Protein AF-Q5P0C2-F1 (afdb_monomer)

InterPro domains:
  IPR024410 Phage tail assembly chaperone protein, TAC [PF16459] (5-89)

Organism: Aromatoleum aromaticum (strain DSM 19018 / LMG 30748 / EbN1) (NCBI:txid76114)

Foldseek 3Di:
DDPVVCVVVVVPPPQFWFWDWFDDDPDIDIWTFGADDPVRLVVLVVVDDPCSLLVLLQVTTADPVGGHDSVNSVPDDPRRSVRSSVRNVCVNVVVRPPPPPDDDDDD

Mean predicted aligned error: 10.54 Å

Nearest PDB structures (foldseek):
  3eh8-assembly3_G  TM=4.015E-01  e=3.033E+00  Aspergillus nidulans
  4v72-assembly1_AG  TM=2.754E-01  e=2.222E+00  Escherichia coli K-12
  7q6y-assembly1_A  TM=2.257E-01  e=3.228E+00  Clostridium butyricum

pLDDT: mean 76.04, std 17.5,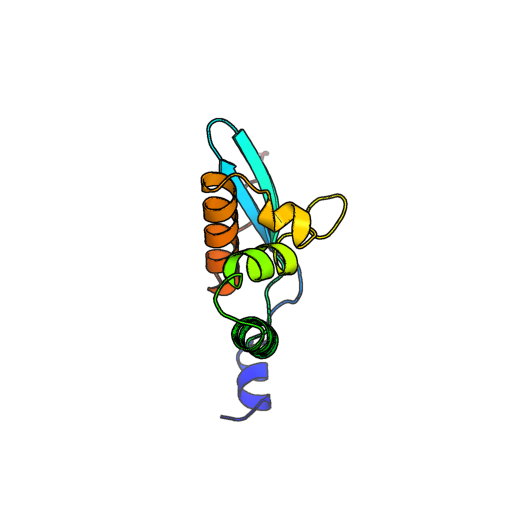 range [34.41, 91.44]

Sequence (107 aa):
MNIYTIKSQGGIVNNEPVPAQIEWKEQTFEVQIKRLSYGAIETLHKAGSQAFNTRLIAECVLFSDGQLSFDDAFKLDPALANALYAAVMRAQEGDAADPKATTSGTN

Secondary structure (DSSP, 8-state):
--HHHHHHTT-----SPEEEEEEETTEEEEEEEPPPPHHHHHHHHHT-GGGHHHHHHHHHEEETTEEPPHHHHHTS-HHHHHHHHHHHHHHHHT----S--S-----

Structure (mmCIF, N/CA/C/O backbone):
data_AF-Q5P0C2-F1
#
_entry.id   AF-Q5P0C2-F1
#
loop_
_atom_site.group_PDB
_atom_site.id
_atom_site.type_symbol
_atom_site.label_atom_id
_atom_site.label_alt_id
_atom_site.label_comp_id
_atom_site.label_asym_id
_atom_site.label_entity_id
_atom_site.label_seq_id
_atom_site.pdbx_PDB_ins_code
_atom_site.Cartn_x
_atom_site.Cartn_y
_atom_site.Cartn_z
_atom_site.occupancy
_atom_site.B_iso_or_equiv
_atom_site.auth_seq_id
_atom_site.auth_comp_id
_atom_site.auth_asym_id
_atom_site.auth_atom_id
_atom_site.pdbx_PDB_model_num
ATOM 1 N N . MET A 1 1 ? 29.163 5.829 9.357 1.00 51.34 1 MET A N 1
ATOM 2 C CA . MET A 1 1 ? 28.221 5.561 10.468 1.00 51.34 1 MET A CA 1
ATOM 3 C C . MET A 1 1 ? 27.947 4.063 10.492 1.00 51.34 1 MET A C 1
ATOM 5 O O . MET A 1 1 ? 27.737 3.506 9.424 1.00 51.34 1 MET A O 1
ATOM 9 N N . ASN A 1 2 ? 28.072 3.391 11.640 1.00 61.66 2 ASN A N 1
ATOM 10 C CA . ASN A 1 2 ? 27.973 1.925 11.739 1.00 61.66 2 ASN A CA 1
ATOM 11 C C . ASN A 1 2 ? 26.593 1.513 12.296 1.00 61.66 2 ASN A C 1
ATOM 13 O O . ASN A 1 2 ? 25.988 2.261 13.065 1.00 61.66 2 ASN A O 1
ATOM 17 N N . ILE A 1 3 ? 26.108 0.324 11.922 1.00 64.50 3 ILE A N 1
ATOM 18 C CA . ILE A 1 3 ? 24.814 -0.250 12.321 1.00 64.50 3 ILE A CA 1
ATOM 19 C C . ILE A 1 3 ? 24.597 -0.243 13.845 1.00 64.50 3 ILE A C 1
ATOM 21 O O . ILE A 1 3 ? 23.476 -0.032 14.303 1.00 64.50 3 ILE A O 1
ATOM 25 N N . TYR A 1 4 ? 25.659 -0.409 14.640 1.00 63.56 4 TYR A N 1
ATOM 26 C CA . TYR A 1 4 ? 25.572 -0.396 16.105 1.00 63.56 4 TYR A CA 1
ATOM 27 C C . TYR A 1 4 ? 25.205 0.986 16.663 1.00 63.56 4 TYR A C 1
ATOM 29 O O . TYR A 1 4 ? 24.384 1.071 17.570 1.00 63.56 4 TYR A O 1
ATOM 37 N N . THR A 1 5 ? 25.734 2.061 16.070 1.00 60.16 5 THR A N 1
ATOM 38 C CA . THR A 1 5 ? 25.429 3.448 16.460 1.00 60.16 5 THR A CA 1
ATOM 39 C C . THR A 1 5 ? 23.985 3.827 16.123 1.00 60.16 5 THR A C 1
ATOM 41 O O . THR A 1 5 ? 23.331 4.516 16.899 1.00 60.16 5 THR A O 1
ATOM 44 N N . ILE A 1 6 ? 23.464 3.333 14.994 1.00 59.84 6 ILE A N 1
ATOM 45 C CA . ILE A 1 6 ? 22.073 3.556 14.563 1.00 59.84 6 ILE A CA 1
ATOM 46 C C . ILE A 1 6 ? 21.101 2.827 15.500 1.00 59.84 6 ILE A C 1
ATOM 48 O O . ILE A 1 6 ? 20.129 3.413 15.970 1.00 59.84 6 ILE A O 1
ATOM 52 N N . LYS A 1 7 ? 21.395 1.567 15.842 1.00 55.25 7 LYS A N 1
ATOM 53 C CA . LYS A 1 7 ? 20.570 0.773 16.765 1.00 55.25 7 LYS A CA 1
ATOM 54 C C . LYS A 1 7 ? 20.528 1.366 18.176 1.00 55.25 7 LYS A C 1
ATOM 56 O O . LYS A 1 7 ? 19.462 1.395 18.780 1.00 55.25 7 LYS A O 1
ATOM 61 N N . SER A 1 8 ? 21.648 1.884 18.685 1.00 48.44 8 SER A N 1
ATOM 62 C CA . SER A 1 8 ? 21.702 2.520 20.012 1.00 48.44 8 SER A CA 1
ATOM 63 C C . SER A 1 8 ? 20.982 3.870 20.095 1.00 48.44 8 SER A C 1
ATOM 65 O O . SER A 1 8 ? 20.672 4.317 21.192 1.00 48.44 8 SER A O 1
ATOM 67 N N . GLN A 1 9 ? 20.714 4.522 18.960 1.00 52.94 9 GLN A N 1
ATOM 68 C CA . GLN A 1 9 ? 19.982 5.795 18.885 1.00 52.94 9 GLN A CA 1
ATOM 69 C C . GLN A 1 9 ? 18.470 5.610 18.662 1.00 52.94 9 GLN A C 1
ATOM 71 O O . GLN A 1 9 ? 17.778 6.569 18.339 1.00 52.94 9 GLN A O 1
ATOM 76 N N . GLY A 1 10 ? 17.944 4.389 18.816 1.00 44.06 10 GLY A N 1
ATOM 77 C CA . GLY A 1 10 ? 16.527 4.100 18.573 1.00 44.06 10 GLY A CA 1
ATOM 78 C C . GLY A 1 10 ? 16.191 3.817 17.107 1.00 44.06 10 GLY A C 1
ATOM 79 O O . GLY A 1 10 ? 15.020 3.787 16.747 1.00 44.06 10 GLY A O 1
ATOM 80 N N . GLY A 1 11 ? 17.189 3.553 16.254 1.00 45.88 11 GLY A N 1
ATOM 81 C CA . GLY A 1 11 ? 17.017 3.151 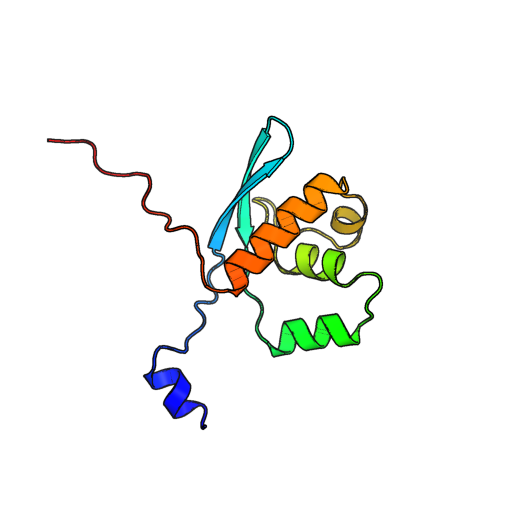14.853 1.00 45.88 11 GLY A CA 1
ATOM 82 C C . GLY A 1 11 ? 16.501 1.719 14.673 1.00 45.88 11 GLY A C 1
ATOM 83 O O . GLY A 1 11 ? 16.999 0.979 13.824 1.00 45.88 11 GLY A O 1
ATOM 84 N N . ILE A 1 12 ? 15.546 1.299 15.501 1.00 47.97 12 ILE A N 1
ATOM 85 C CA . ILE A 1 12 ? 14.713 0.130 15.241 1.00 47.97 12 ILE A CA 1
ATOM 86 C C . ILE A 1 12 ? 13.452 0.682 14.588 1.00 47.97 12 ILE A C 1
ATOM 88 O O . ILE A 1 12 ? 12.610 1.281 15.250 1.00 47.97 12 ILE A O 1
ATOM 92 N N . VAL A 1 13 ? 13.338 0.508 13.271 1.00 54.41 13 VAL A N 1
ATOM 93 C CA . VAL A 1 13 ? 12.053 0.695 12.596 1.00 54.41 13 VAL A CA 1
ATOM 94 C C . VAL A 1 13 ? 11.131 -0.367 13.177 1.00 54.41 13 VAL A C 1
ATOM 96 O O . VAL A 1 13 ? 11.338 -1.557 12.935 1.00 54.41 13 VAL A O 1
ATOM 99 N N . ASN A 1 14 ? 10.176 0.051 14.007 1.00 54.84 14 ASN A N 1
ATOM 100 C CA . ASN A 1 14 ? 9.129 -0.838 14.483 1.00 54.84 14 ASN A CA 1
ATOM 101 C C . ASN A 1 14 ? 8.442 -1.414 13.237 1.00 54.84 14 ASN A C 1
ATOM 103 O O . ASN A 1 14 ? 7.930 -0.662 12.409 1.00 54.84 14 ASN A O 1
ATOM 107 N N . ASN A 1 15 ? 8.523 -2.734 13.063 1.00 60.62 15 ASN A N 1
ATOM 108 C CA . ASN A 1 15 ? 7.979 -3.439 11.896 1.00 60.62 15 ASN A CA 1
ATOM 109 C C . ASN A 1 15 ? 6.460 -3.661 12.019 1.00 60.62 15 ASN A C 1
ATOM 111 O O . ASN A 1 15 ? 5.865 -4.401 11.239 1.00 60.62 15 ASN A O 1
ATOM 115 N N . GLU A 1 16 ? 5.848 -3.070 13.041 1.00 76.12 16 GLU A N 1
ATOM 116 C CA . GLU A 1 16 ? 4.412 -3.109 13.244 1.00 76.12 16 GLU A CA 1
ATOM 117 C C . GLU A 1 16 ? 3.740 -2.177 12.227 1.00 76.12 16 GLU A C 1
ATOM 119 O O . GLU A 1 16 ? 4.185 -1.035 12.053 1.00 76.12 16 GLU A O 1
ATOM 124 N N . PRO A 1 17 ? 2.701 -2.655 11.519 1.00 83.81 17 PRO A N 1
ATOM 125 C CA . PRO A 1 17 ? 1.865 -1.795 10.702 1.00 83.81 17 PRO A CA 1
ATOM 126 C C . PRO A 1 17 ? 1.305 -0.635 11.526 1.00 83.81 17 PRO A C 1
ATOM 128 O O . PRO A 1 17 ? 0.992 -0.782 12.706 1.00 83.81 17 PRO A O 1
ATOM 131 N N . VAL A 1 18 ? 1.200 0.526 10.891 1.00 87.00 18 VAL A N 1
ATOM 132 C CA . VAL A 1 18 ? 0.697 1.748 11.514 1.00 87.00 18 VAL A CA 1
ATOM 133 C C . VAL A 1 18 ? -0.741 1.981 11.048 1.00 87.00 18 VAL A C 1
ATOM 135 O O . VAL A 1 18 ? -0.961 1.991 9.833 1.00 87.00 18 VAL A O 1
ATOM 138 N N . PRO A 1 19 ? -1.711 2.196 11.954 1.00 88.44 19 PRO A N 1
ATOM 139 C CA . PRO A 1 19 ? -3.066 2.560 11.559 1.00 88.44 19 PRO A CA 1
ATOM 140 C C . PRO A 1 19 ? -3.067 3.909 10.835 1.00 88.44 19 PRO A C 1
ATOM 142 O O . PRO A 1 19 ? -2.407 4.859 11.258 1.00 88.44 19 PRO A O 1
ATOM 145 N N . ALA A 1 20 ? -3.820 4.003 9.744 1.00 88.31 20 ALA A N 1
ATOM 146 C CA . ALA A 1 20 ? -4.009 5.234 8.994 1.00 88.31 20 ALA A CA 1
ATOM 147 C C . ALA A 1 20 ? -5.473 5.396 8.587 1.00 88.31 20 ALA A C 1
ATOM 149 O O . ALA A 1 20 ? -6.080 4.506 7.989 1.00 88.31 20 ALA A O 1
ATOM 150 N N . GLN A 1 21 ? -6.023 6.572 8.879 1.00 89.56 21 GLN A N 1
ATOM 151 C CA . GLN A 1 21 ? -7.354 6.961 8.442 1.00 89.56 21 GLN A CA 1
ATOM 152 C C . GLN A 1 21 ? -7.277 7.547 7.031 1.00 89.56 21 GLN A C 1
ATOM 154 O O . GLN A 1 21 ? -6.517 8.484 6.771 1.00 89.56 21 GLN A O 1
ATOM 159 N N . ILE A 1 22 ? -8.062 6.986 6.118 1.00 90.38 22 ILE A N 1
ATOM 160 C CA . ILE A 1 22 ? -8.145 7.408 4.725 1.00 90.38 22 ILE A CA 1
ATOM 161 C C . ILE A 1 22 ? -9.477 8.103 4.508 1.00 90.38 22 ILE A C 1
ATOM 163 O O . ILE A 1 22 ? -10.537 7.550 4.795 1.00 90.38 22 ILE A O 1
ATOM 167 N N . GLU A 1 23 ? -9.407 9.310 3.964 1.00 88.81 23 GLU A N 1
ATOM 168 C CA . GLU A 1 23 ? -10.565 10.073 3.521 1.00 88.81 23 GLU A CA 1
ATOM 169 C C . GLU A 1 23 ? -10.622 10.024 1.996 1.00 88.81 23 GLU A C 1
ATOM 171 O O . GLU A 1 23 ? -9.683 10.431 1.304 1.00 88.81 23 GLU A O 1
ATOM 176 N N . TRP A 1 24 ? -11.720 9.503 1.458 1.00 89.56 24 TRP A N 1
ATOM 177 C CA . TRP A 1 24 ? -11.963 9.462 0.023 1.00 89.56 24 TRP A CA 1
ATOM 178 C C . TRP A 1 24 ? -13.427 9.773 -0.267 1.00 89.56 24 TRP A C 1
ATOM 180 O O . TRP A 1 24 ? -14.333 9.043 0.135 1.00 89.56 24 TRP A O 1
ATOM 190 N N . LYS A 1 25 ? -13.654 10.861 -1.012 1.00 87.62 25 LYS A N 1
ATOM 191 C CA . LYS A 1 25 ? -14.994 11.411 -1.270 1.00 87.62 25 LYS A CA 1
ATOM 192 C C . LYS A 1 25 ? -15.702 11.695 0.065 1.00 87.62 25 LYS A C 1
ATOM 194 O O . LYS A 1 25 ? -15.157 12.419 0.886 1.00 87.62 25 LYS A O 1
ATOM 199 N N . GLU A 1 26 ? -16.889 11.137 0.276 1.00 90.69 26 GLU A N 1
ATOM 200 C CA . GLU A 1 26 ? -17.686 11.292 1.503 1.00 90.69 26 GLU A CA 1
ATOM 201 C C . GLU A 1 26 ? -17.500 10.109 2.471 1.00 90.69 26 GLU A C 1
ATOM 203 O O . GLU A 1 26 ? -18.301 9.911 3.382 1.00 90.69 26 GLU A O 1
ATOM 208 N N . GLN A 1 27 ? -16.475 9.280 2.246 1.00 87.62 27 GLN A N 1
ATOM 209 C CA . GLN A 1 27 ? -16.208 8.086 3.037 1.00 87.62 27 GLN A CA 1
ATOM 210 C C . GLN A 1 27 ? -14.873 8.192 3.761 1.00 87.62 27 GLN A C 1
ATOM 212 O O . GLN A 1 27 ? -13.871 8.665 3.220 1.00 87.62 27 GLN A O 1
ATOM 217 N N . THR A 1 28 ? -14.873 7.663 4.978 1.00 89.00 28 THR A N 1
ATOM 218 C CA . THR A 1 28 ? -13.691 7.530 5.815 1.00 89.00 28 THR A CA 1
ATOM 219 C C . THR A 1 28 ? -13.557 6.072 6.216 1.00 89.00 28 THR A C 1
ATOM 221 O O . THR A 1 28 ? -14.525 5.465 6.676 1.00 89.00 28 THR A O 1
ATOM 224 N N . PHE A 1 29 ? -12.371 5.504 6.037 1.00 88.25 29 PHE A N 1
ATOM 225 C CA . PHE A 1 29 ? -12.078 4.128 6.429 1.00 88.25 29 PHE A CA 1
ATOM 226 C C . PHE A 1 29 ? -10.655 4.013 6.970 1.00 88.25 29 PHE A C 1
ATOM 228 O O . PHE A 1 29 ? -9.805 4.867 6.720 1.00 88.25 29 PHE A O 1
ATOM 235 N N . GLU A 1 30 ? -10.404 2.958 7.735 1.00 89.12 30 GLU A N 1
ATOM 236 C CA . GLU A 1 30 ? -9.105 2.696 8.347 1.00 89.12 30 GLU A CA 1
ATOM 237 C C . GLU A 1 30 ? -8.361 1.605 7.574 1.00 89.12 30 GLU A C 1
ATOM 239 O O . GLU A 1 30 ? -8.950 0.597 7.174 1.00 89.12 30 GLU A O 1
ATOM 244 N N . VAL A 1 31 ? -7.060 1.807 7.375 1.00 89.75 31 VAL A N 1
ATOM 245 C CA . VAL A 1 31 ? -6.139 0.807 6.824 1.00 89.75 31 VAL A CA 1
ATOM 246 C C . VAL A 1 31 ? -4.919 0.677 7.721 1.00 89.75 31 VAL A C 1
ATOM 248 O O . VAL A 1 31 ? -4.567 1.592 8.462 1.00 89.75 31 VAL A O 1
ATOM 251 N N . GLN A 1 32 ? -4.240 -0.457 7.626 1.00 90.69 32 GLN A N 1
ATOM 252 C CA . GLN A 1 32 ? -2.951 -0.665 8.270 1.00 90.69 32 GLN A CA 1
ATOM 253 C C . GLN A 1 32 ? -1.846 -0.437 7.239 1.00 90.69 32 GLN A C 1
ATOM 255 O O . GLN A 1 32 ? -1.907 -0.958 6.127 1.00 90.69 32 GLN A O 1
ATOM 260 N N . ILE A 1 33 ? -0.829 0.347 7.585 1.00 89.56 33 ILE A N 1
ATOM 261 C CA . ILE A 1 33 ? 0.274 0.673 6.680 1.00 89.56 33 ILE A CA 1
ATOM 262 C C . ILE A 1 33 ? 1.560 0.029 7.166 1.00 89.56 33 ILE A C 1
ATOM 264 O O . ILE A 1 33 ? 2.123 0.391 8.199 1.00 89.56 33 ILE A O 1
ATOM 268 N N . LYS A 1 34 ? 2.071 -0.902 6.370 1.00 89.19 34 LYS A N 1
ATOM 269 C CA . LYS A 1 34 ? 3.383 -1.503 6.556 1.00 89.19 34 LYS A CA 1
ATOM 270 C C . LYS A 1 34 ? 4.474 -0.542 6.088 1.00 89.19 34 LYS A C 1
ATOM 272 O O . LYS A 1 34 ? 4.524 -0.141 4.925 1.00 89.19 34 LYS A O 1
ATOM 277 N N . ARG A 1 35 ? 5.398 -0.215 6.991 1.00 86.31 35 ARG A N 1
ATOM 278 C CA . ARG A 1 35 ? 6.607 0.547 6.657 1.00 86.31 35 ARG A CA 1
ATOM 279 C C . ARG A 1 35 ? 7.575 -0.327 5.868 1.00 86.31 35 ARG A C 1
ATOM 281 O O . ARG A 1 35 ? 7.783 -1.495 6.196 1.00 86.31 35 ARG A O 1
ATOM 288 N N . LEU A 1 36 ? 8.175 0.239 4.827 1.00 83.94 36 LEU A N 1
ATOM 289 C CA . LEU A 1 36 ? 9.142 -0.473 4.003 1.00 83.94 36 LEU A CA 1
ATOM 290 C C . LEU A 1 36 ? 10.541 -0.034 4.402 1.00 83.94 36 LEU A C 1
ATOM 292 O O . LEU A 1 36 ? 10.802 1.134 4.67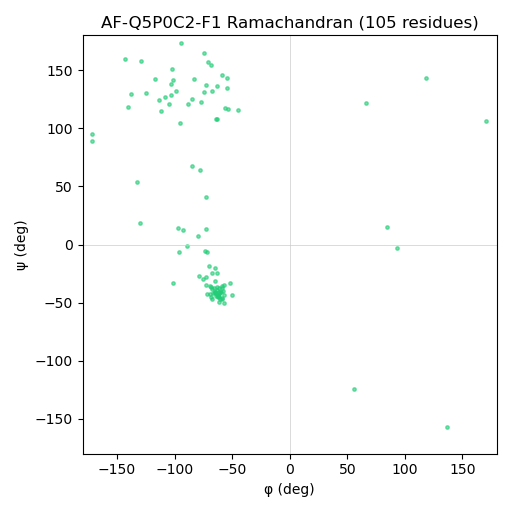4 1.00 83.94 36 LEU A O 1
ATOM 296 N N . SER A 1 37 ? 11.468 -0.986 4.418 1.00 81.12 37 SER A N 1
ATOM 297 C CA . SER A 1 37 ? 12.875 -0.641 4.559 1.00 81.12 37 SER A CA 1
ATOM 298 C C . SER A 1 37 ? 13.359 0.088 3.306 1.00 81.12 37 SER A C 1
ATOM 300 O O . SER A 1 37 ? 12.854 -0.129 2.202 1.00 81.12 37 SER A O 1
ATOM 302 N N . TYR A 1 38 ? 14.401 0.901 3.461 1.00 77.81 38 TYR A N 1
ATOM 303 C CA . TYR A 1 38 ? 15.041 1.589 2.341 1.00 77.81 38 TYR A CA 1
ATOM 304 C C . TYR A 1 38 ? 15.383 0.633 1.179 1.00 77.81 38 TYR A C 1
ATOM 306 O O . TYR A 1 38 ? 15.074 0.917 0.026 1.00 77.81 38 TYR A O 1
ATOM 314 N N . GLY A 1 39 ? 15.923 -0.556 1.481 1.00 77.56 39 GLY A N 1
ATOM 315 C CA . GLY A 1 39 ? 16.249 -1.558 0.459 1.00 77.56 39 GLY A CA 1
ATOM 316 C C . GLY A 1 39 ? 15.027 -2.124 -0.279 1.00 77.56 39 GLY A C 1
ATOM 317 O O . GLY A 1 39 ? 15.118 -2.437 -1.468 1.00 77.56 39 GLY A O 1
ATOM 318 N N . ALA A 1 40 ? 13.871 -2.224 0.386 1.00 82.06 40 ALA A N 1
ATOM 319 C CA . ALA A 1 40 ? 12.623 -2.627 -0.262 1.00 82.06 40 ALA A CA 1
ATOM 320 C C . ALA A 1 40 ? 12.122 -1.537 -1.226 1.00 82.06 40 ALA A C 1
ATOM 322 O O . ALA A 1 40 ? 11.774 -1.844 -2.366 1.00 82.06 40 ALA A O 1
ATOM 323 N N . ILE A 1 41 ? 12.185 -0.265 -0.818 1.00 82.69 41 ILE A N 1
ATOM 324 C CA . ILE A 1 41 ? 11.836 0.882 -1.673 1.00 82.69 41 ILE A CA 1
ATOM 325 C C . ILE A 1 41 ? 12.763 0.954 -2.898 1.00 82.69 41 ILE A C 1
ATOM 327 O O . ILE A 1 41 ? 12.289 1.095 -4.025 1.00 82.69 41 ILE A O 1
ATOM 331 N N . GLU A 1 42 ? 14.076 0.779 -2.721 1.00 81.38 42 GLU A N 1
ATOM 332 C CA . GLU A 1 42 ? 15.024 0.741 -3.845 1.00 81.38 42 GLU A CA 1
ATOM 333 C C . GLU A 1 42 ? 14.742 -0.408 -4.819 1.00 81.38 42 GLU A C 1
ATOM 335 O O . GLU A 1 42 ? 14.891 -0.251 -6.032 1.00 81.38 42 GLU A O 1
ATOM 340 N N . THR A 1 43 ? 14.329 -1.566 -4.304 1.00 83.88 43 THR A N 1
ATOM 341 C CA . THR A 1 43 ? 13.963 -2.717 -5.138 1.00 83.88 43 THR A CA 1
ATOM 342 C C . THR A 1 43 ? 12.731 -2.403 -5.987 1.00 83.88 43 THR A C 1
ATOM 344 O O . THR A 1 43 ? 12.717 -2.707 -7.181 1.00 83.88 43 THR A O 1
ATOM 347 N N . LEU A 1 44 ? 11.735 -1.721 -5.412 1.00 84.94 44 LEU A N 1
ATOM 348 C CA . LEU A 1 44 ? 10.558 -1.249 -6.144 1.00 84.94 44 LEU A CA 1
ATOM 349 C C . LEU A 1 44 ? 10.918 -0.225 -7.223 1.00 84.94 44 LEU A C 1
ATOM 351 O O . LEU A 1 44 ? 10.441 -0.343 -8.350 1.00 84.94 44 LEU A O 1
ATOM 355 N N . HIS A 1 45 ? 11.802 0.731 -6.926 1.00 81.75 45 HIS A N 1
ATOM 356 C CA . HIS A 1 45 ? 12.281 1.697 -7.920 1.00 81.75 45 HIS A CA 1
ATOM 357 C C . HIS A 1 45 ? 13.000 1.023 -9.097 1.00 81.75 45 HIS A C 1
ATOM 359 O O . HIS A 1 45 ? 12.783 1.395 -10.251 1.00 81.75 45 HIS A O 1
ATOM 365 N N . LYS A 1 46 ? 13.830 0.007 -8.827 1.00 80.50 46 LYS A N 1
ATOM 366 C CA . LYS A 1 46 ? 14.556 -0.752 -9.862 1.00 80.50 46 LYS A CA 1
ATOM 367 C C . LYS A 1 46 ? 13.637 -1.591 -10.750 1.00 80.50 46 LYS A C 1
ATOM 369 O O . LYS A 1 46 ? 13.998 -1.868 -11.889 1.00 80.50 46 LYS A O 1
ATOM 374 N N . ALA A 1 47 ? 12.457 -1.966 -10.258 1.00 74.69 47 ALA A N 1
ATOM 375 C CA . ALA A 1 47 ? 11.471 -2.728 -11.022 1.00 74.69 47 ALA A CA 1
ATOM 376 C C . ALA A 1 47 ? 10.743 -1.902 -12.107 1.00 74.69 47 ALA A C 1
ATOM 378 O O . ALA A 1 47 ? 9.994 -2.476 -12.897 1.00 74.69 47 ALA A O 1
ATOM 379 N N . GLY A 1 48 ? 10.974 -0.584 -12.172 1.00 72.06 48 GLY A N 1
ATOM 380 C CA . GLY A 1 48 ? 10.463 0.309 -13.215 1.00 72.06 48 GLY A CA 1
ATOM 381 C C . GLY A 1 48 ? 9.547 1.413 -12.677 1.00 72.06 48 GLY A C 1
ATOM 382 O O . GLY A 1 48 ? 8.751 1.203 -11.765 1.00 72.06 48 GLY A O 1
ATOM 383 N N . SER A 1 49 ? 9.644 2.608 -13.270 1.00 67.88 49 SER A N 1
ATOM 384 C CA . SER A 1 49 ? 8.953 3.818 -12.795 1.00 67.88 49 SER A CA 1
ATOM 385 C C . SER A 1 49 ? 7.455 3.847 -13.099 1.00 67.88 49 SER A C 1
ATOM 387 O O . SER A 1 49 ? 6.691 4.433 -12.338 1.00 67.88 49 SER A O 1
ATOM 389 N N . GLN A 1 50 ? 7.019 3.203 -14.187 1.00 66.31 50 GLN A N 1
ATOM 390 C CA . GLN A 1 50 ? 5.660 3.358 -14.718 1.00 66.31 50 GLN A CA 1
ATOM 391 C C . GLN A 1 50 ? 4.563 2.835 -13.771 1.00 66.31 50 GLN A C 1
ATOM 393 O O . GLN A 1 50 ? 3.418 3.260 -13.878 1.00 66.31 50 GLN A O 1
ATOM 398 N N . ALA A 1 51 ? 4.907 1.957 -12.823 1.00 79.12 51 ALA A N 1
ATOM 399 C CA . ALA A 1 51 ? 3.969 1.389 -11.854 1.00 79.12 51 ALA A CA 1
ATOM 400 C C . ALA A 1 51 ? 4.466 1.484 -10.402 1.00 79.12 51 ALA A C 1
ATOM 402 O O . ALA A 1 51 ? 3.989 0.745 -9.540 1.00 79.12 51 ALA A O 1
ATOM 403 N N . PHE A 1 52 ? 5.434 2.366 -10.124 1.00 86.44 52 PHE A N 1
A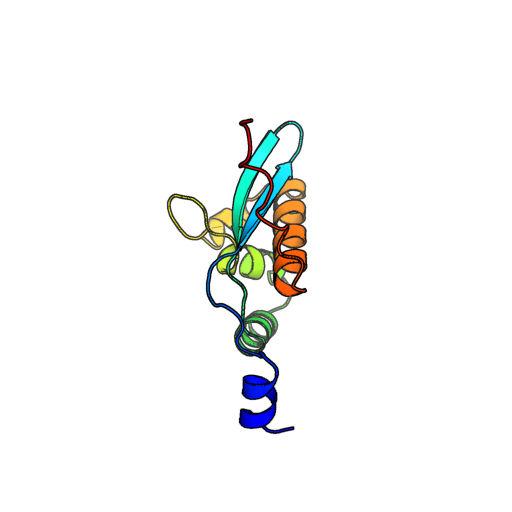TOM 404 C CA . PHE A 1 52 ? 6.040 2.475 -8.797 1.00 86.44 52 PHE A CA 1
ATOM 405 C C . PHE A 1 52 ? 4.991 2.760 -7.715 1.00 86.44 52 PHE A C 1
ATOM 407 O O . PHE A 1 52 ? 4.913 2.013 -6.747 1.00 86.44 52 PHE A O 1
ATOM 414 N N . ASN A 1 53 ? 4.128 3.761 -7.919 1.00 87.44 53 ASN A N 1
ATOM 415 C CA . ASN A 1 53 ? 3.099 4.129 -6.940 1.00 87.44 53 ASN A CA 1
ATOM 416 C C . ASN A 1 53 ? 2.116 2.981 -6.684 1.00 87.44 53 ASN A C 1
ATOM 418 O O . ASN A 1 53 ? 1.796 2.692 -5.538 1.00 87.44 53 ASN A O 1
ATOM 422 N N . THR A 1 54 ? 1.683 2.287 -7.737 1.00 89.56 54 THR A N 1
ATOM 423 C CA . THR A 1 54 ? 0.785 1.131 -7.623 1.00 89.56 54 THR A CA 1
ATOM 424 C C . THR A 1 54 ? 1.424 0.002 -6.823 1.00 89.56 54 THR A C 1
ATOM 426 O O . THR A 1 54 ? 0.793 -0.548 -5.926 1.00 89.56 54 THR A O 1
ATOM 429 N N . ARG A 1 55 ? 2.694 -0.321 -7.104 1.00 89.69 55 ARG A N 1
ATOM 430 C CA . ARG A 1 55 ? 3.436 -1.335 -6.341 1.00 89.69 55 ARG A CA 1
ATOM 431 C C . ARG A 1 55 ? 3.652 -0.901 -4.902 1.00 89.69 55 ARG A C 1
ATOM 433 O O . ARG A 1 55 ? 3.512 -1.713 -4.003 1.00 89.69 55 ARG A O 1
ATOM 440 N N . LEU A 1 56 ? 3.962 0.371 -4.680 1.00 90.12 56 LEU A N 1
ATOM 441 C CA . LEU A 1 56 ? 4.156 0.906 -3.342 1.00 90.12 56 LEU A CA 1
ATOM 442 C C . LEU A 1 56 ? 2.871 0.783 -2.514 1.00 90.12 56 LEU A C 1
ATOM 444 O O . LEU A 1 56 ? 2.929 0.311 -1.385 1.00 90.12 56 LEU A O 1
ATOM 448 N N . ILE A 1 57 ? 1.716 1.132 -3.087 1.00 91.44 57 ILE A N 1
ATOM 449 C CA . ILE A 1 57 ? 0.411 0.966 -2.435 1.00 91.44 57 ILE A CA 1
ATOM 450 C C . ILE A 1 57 ? 0.146 -0.515 -2.146 1.00 91.44 57 ILE A C 1
ATOM 452 O O . ILE A 1 57 ? -0.168 -0.853 -1.010 1.00 91.44 57 ILE A O 1
ATOM 456 N N . ALA A 1 58 ? 0.326 -1.395 -3.135 1.00 90.75 58 ALA A N 1
ATOM 457 C CA . ALA A 1 58 ? 0.116 -2.833 -2.970 1.00 90.75 58 ALA A CA 1
ATOM 458 C C . ALA A 1 58 ? 1.014 -3.440 -1.877 1.00 90.75 58 ALA A C 1
ATOM 460 O O . ALA A 1 58 ? 0.572 -4.300 -1.130 1.00 90.75 58 ALA A O 1
ATOM 461 N N . GLU A 1 59 ? 2.263 -2.989 -1.747 1.00 89.44 59 GLU A N 1
ATOM 462 C CA . GLU A 1 59 ? 3.218 -3.489 -0.745 1.00 89.44 59 GLU A CA 1
ATOM 463 C C . GLU A 1 59 ? 3.010 -2.923 0.665 1.00 89.44 59 GLU A C 1
ATOM 465 O O . GLU A 1 59 ? 3.382 -3.563 1.653 1.00 89.44 59 GLU A O 1
ATOM 470 N N . CYS A 1 60 ? 2.447 -1.717 0.772 1.00 89.75 60 CYS A N 1
ATOM 471 C CA . CYS A 1 60 ? 2.327 -1.015 2.049 1.00 89.75 60 CYS A CA 1
ATOM 472 C C . CYS A 1 60 ? 0.929 -1.104 2.661 1.00 89.75 60 CYS A C 1
ATOM 474 O O . CYS A 1 60 ? 0.820 -1.104 3.883 1.00 89.75 60 CYS A O 1
ATOM 476 N N . VAL A 1 61 ? -0.135 -1.139 1.857 1.00 89.31 61 VAL A N 1
ATOM 477 C CA . VAL A 1 61 ? -1.512 -1.062 2.359 1.00 89.31 61 VAL A CA 1
ATOM 478 C C . VAL A 1 61 ? -2.036 -2.455 2.691 1.00 89.31 61 VAL A C 1
ATOM 480 O O . VAL A 1 61 ? -2.118 -3.339 1.836 1.00 89.31 61 VAL A O 1
ATOM 483 N N . LEU A 1 62 ? -2.416 -2.624 3.953 1.00 88.38 62 LEU A N 1
ATOM 484 C CA . LEU A 1 62 ? -3.027 -3.821 4.507 1.00 88.38 62 LEU A CA 1
ATOM 485 C C . LEU A 1 62 ? -4.470 -3.501 4.912 1.00 88.38 62 LEU A C 1
ATOM 487 O O . LEU A 1 62 ? -4.735 -2.586 5.696 1.00 88.38 62 LEU A O 1
ATOM 491 N N . PHE A 1 63 ? -5.395 -4.282 4.374 1.00 83.56 63 PHE A N 1
ATOM 492 C CA . PHE A 1 63 ? -6.797 -4.327 4.760 1.00 83.56 63 PHE A CA 1
ATOM 493 C C . PHE A 1 63 ? -7.024 -5.443 5.789 1.00 83.56 63 PHE A C 1
ATOM 495 O O . PHE A 1 63 ? -6.122 -6.222 6.107 1.00 83.56 63 PHE A O 1
ATOM 502 N N . SER A 1 64 ? -8.237 -5.520 6.337 1.00 76.88 64 SER A N 1
ATOM 503 C CA . SER A 1 64 ? -8.605 -6.520 7.350 1.00 76.88 64 SER A CA 1
ATOM 504 C C . SER A 1 64 ? -8.524 -7.966 6.845 1.00 76.88 64 SER A C 1
ATOM 506 O O . SER A 1 64 ? -8.336 -8.881 7.644 1.00 76.88 64 SER A O 1
ATOM 508 N N . ASP A 1 65 ? -8.647 -8.173 5.537 1.00 77.94 65 ASP A N 1
ATOM 509 C CA . ASP A 1 65 ? -8.563 -9.460 4.847 1.00 77.94 65 ASP A CA 1
ATOM 510 C C . ASP A 1 65 ? -7.173 -9.754 4.258 1.00 77.94 65 ASP A C 1
ATOM 512 O O . ASP A 1 65 ? -6.918 -10.877 3.817 1.00 77.94 65 ASP A O 1
ATOM 516 N N . GLY A 1 66 ? -6.250 -8.789 4.306 1.00 78.12 66 GLY A N 1
ATOM 517 C CA . GLY A 1 66 ? -4.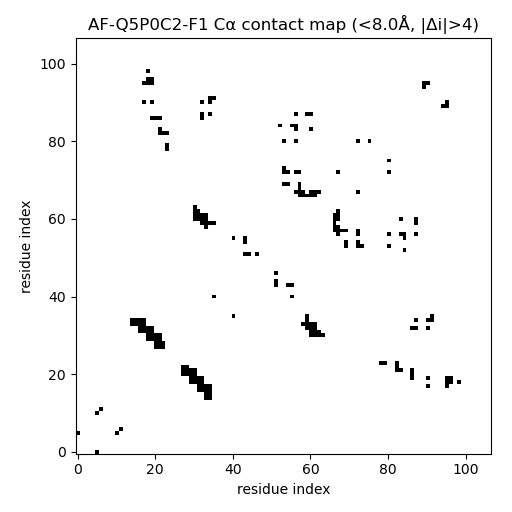863 -8.972 3.902 1.00 78.12 66 GLY A CA 1
ATOM 518 C C . GLY A 1 66 ? -4.304 -7.828 3.065 1.00 78.12 66 GLY A C 1
ATOM 519 O O . GLY A 1 66 ? -4.734 -6.681 3.134 1.00 78.12 66 GLY A O 1
ATOM 520 N N . GLN A 1 67 ? -3.264 -8.141 2.301 1.00 82.19 67 GLN A N 1
ATOM 521 C CA . GLN A 1 67 ? -2.552 -7.176 1.473 1.00 82.19 67 GLN A CA 1
ATOM 522 C C . GLN A 1 67 ? -3.262 -6.972 0.130 1.00 82.19 67 GLN A C 1
ATOM 524 O O . GLN A 1 67 ? -3.745 -7.930 -0.475 1.00 82.19 67 GLN A O 1
ATOM 529 N N . LEU A 1 68 ? -3.274 -5.732 -0.363 1.00 85.50 68 LEU A N 1
ATOM 530 C CA . LEU A 1 68 ? -3.831 -5.417 -1.675 1.00 85.50 68 LEU A CA 1
ATOM 531 C C . LEU A 1 68 ? -2.979 -6.033 -2.797 1.00 85.50 68 LEU A C 1
ATOM 533 O O . LEU A 1 68 ? -1.758 -5.867 -2.825 1.00 85.50 68 LEU A O 1
ATOM 537 N N . SER A 1 69 ? -3.616 -6.708 -3.756 1.00 87.56 69 SER A N 1
ATOM 538 C CA . SER A 1 69 ? -2.908 -7.219 -4.932 1.00 87.56 69 SER A CA 1
ATOM 539 C C . SER A 1 69 ? -2.489 -6.079 -5.869 1.00 87.56 69 SER A C 1
ATOM 541 O O . SER A 1 69 ? -3.091 -5.003 -5.883 1.00 87.56 69 SER A O 1
ATOM 543 N N . PHE A 1 70 ? -1.467 -6.310 -6.700 1.00 87.44 70 PHE A N 1
ATOM 544 C CA . PHE A 1 70 ? -1.061 -5.322 -7.704 1.00 87.44 70 PHE A CA 1
ATOM 545 C C . PHE A 1 70 ? -2.196 -4.996 -8.688 1.00 87.44 70 PHE A C 1
ATOM 547 O O . PHE A 1 70 ? -2.389 -3.831 -9.027 1.00 87.44 70 PHE A O 1
ATOM 554 N N . ASP A 1 71 ? -2.953 -6.006 -9.129 1.00 87.38 71 ASP A N 1
ATOM 555 C CA . ASP A 1 71 ? -4.059 -5.819 -10.072 1.00 87.38 71 ASP A CA 1
ATOM 556 C C . ASP A 1 71 ? -5.196 -4.991 -9.469 1.00 87.38 71 ASP A C 1
ATOM 558 O O . ASP A 1 71 ? -5.783 -4.160 -10.163 1.00 87.38 71 ASP A O 1
ATOM 562 N N . ASP A 1 72 ? -5.489 -5.178 -8.182 1.00 88.56 72 ASP A N 1
ATOM 563 C CA . ASP A 1 72 ? -6.507 -4.386 -7.490 1.00 88.56 72 ASP A CA 1
ATOM 564 C C . ASP A 1 72 ? -6.020 -2.956 -7.267 1.00 88.56 72 ASP A C 1
ATOM 566 O O . ASP A 1 72 ? -6.750 -2.009 -7.561 1.00 88.56 72 ASP A O 1
ATOM 570 N N . ALA A 1 73 ? -4.755 -2.785 -6.867 1.00 87.81 73 ALA A N 1
ATOM 571 C CA . ALA A 1 73 ? -4.114 -1.478 -6.750 1.00 87.81 73 ALA A CA 1
ATOM 572 C C . ALA A 1 73 ? -4.100 -0.713 -8.084 1.00 87.81 73 ALA A C 1
ATOM 574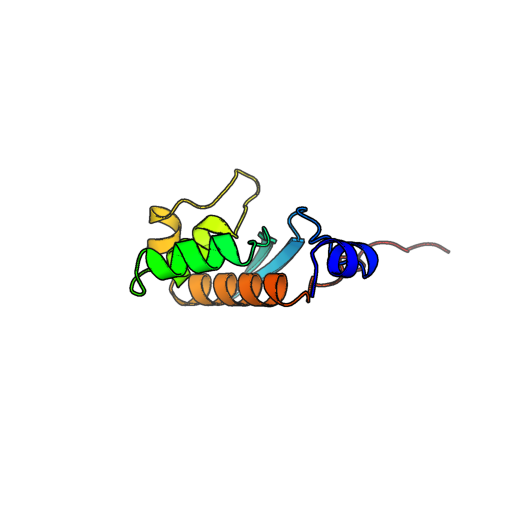 O O . ALA A 1 73 ? -4.242 0.510 -8.105 1.00 87.81 73 ALA A O 1
ATOM 575 N N . PHE A 1 74 ? -3.933 -1.416 -9.207 1.00 88.19 74 PHE A N 1
ATOM 576 C CA . PHE A 1 74 ? -3.915 -0.820 -10.544 1.00 88.19 74 PHE A CA 1
ATOM 577 C C . PHE A 1 74 ? -5.305 -0.367 -11.010 1.00 88.19 74 PHE A C 1
ATOM 579 O O . PHE A 1 74 ? -5.418 0.576 -11.791 1.00 88.19 74 PHE A O 1
ATOM 586 N N . LYS A 1 75 ? -6.364 -1.022 -10.525 1.00 91.00 75 LYS A N 1
ATOM 587 C CA . LYS A 1 75 ? -7.764 -0.713 -10.859 1.00 91.00 75 LYS A CA 1
ATOM 588 C C . LYS A 1 75 ? -8.399 0.325 -9.932 1.00 91.00 75 LYS A C 1
ATOM 590 O O . LYS A 1 75 ? -9.568 0.658 -10.126 1.00 91.00 75 LYS A O 1
ATOM 595 N N . LEU A 1 76 ? -7.666 0.818 -8.932 1.00 89.50 76 LEU A N 1
ATOM 596 C CA . LEU A 1 76 ? -8.169 1.832 -8.013 1.00 89.50 76 LEU A CA 1
ATOM 597 C C . LEU A 1 76 ? -8.591 3.101 -8.757 1.00 89.50 76 LEU A C 1
ATOM 599 O O . LEU A 1 76 ? -7.962 3.536 -9.723 1.00 89.50 76 LEU A O 1
ATOM 603 N N . ASP A 1 77 ? -9.636 3.738 -8.233 1.00 90.94 77 ASP A N 1
ATOM 604 C CA . ASP A 1 77 ? -9.978 5.106 -8.601 1.00 90.94 77 ASP A CA 1
ATOM 605 C C . ASP A 1 77 ? -8.748 6.019 -8.390 1.00 90.94 77 ASP A C 1
ATOM 607 O O . ASP A 1 77 ? -8.097 5.928 -7.345 1.00 90.94 77 ASP A O 1
ATOM 611 N N . PRO A 1 78 ? -8.406 6.911 -9.339 1.00 89.94 78 PRO A N 1
ATOM 612 C CA . PRO A 1 78 ? -7.199 7.730 -9.234 1.00 89.94 78 PRO A CA 1
ATOM 613 C C . PRO A 1 78 ? -7.129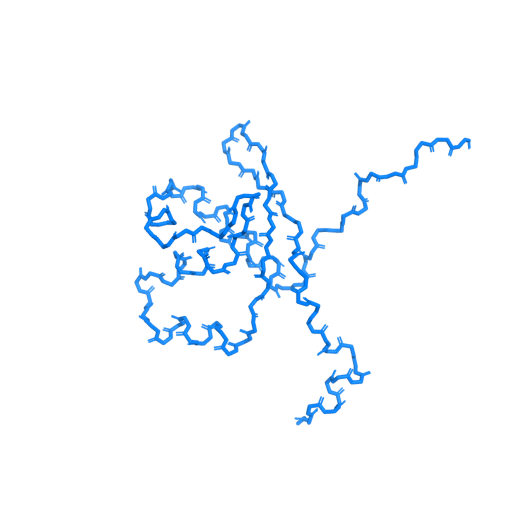 8.589 -7.965 1.00 89.94 78 PRO A C 1
ATOM 615 O O . PRO A 1 78 ? -6.045 8.773 -7.408 1.00 89.94 78 PRO A O 1
ATOM 618 N N . ALA A 1 79 ? -8.266 9.100 -7.478 1.00 90.12 79 ALA A N 1
ATOM 619 C CA . ALA A 1 79 ? -8.295 9.888 -6.249 1.00 90.12 79 ALA A CA 1
ATOM 620 C C . ALA A 1 79 ? -8.085 9.003 -5.012 1.00 90.12 79 ALA A C 1
ATOM 622 O O . ALA A 1 79 ? -7.418 9.424 -4.068 1.00 90.12 79 ALA A O 1
ATOM 623 N N . LEU A 1 80 ? -8.589 7.766 -5.040 1.00 90.56 80 LEU A N 1
ATOM 624 C CA . LEU A 1 80 ? -8.359 6.778 -3.985 1.00 90.56 80 LEU A CA 1
ATOM 625 C C . LEU A 1 80 ? -6.891 6.343 -3.936 1.00 90.56 80 LEU A C 1
ATOM 627 O O . LEU A 1 80 ? -6.280 6.341 -2.869 1.00 90.56 80 LEU A O 1
ATOM 631 N N . ALA A 1 81 ? -6.300 6.036 -5.092 1.00 90.75 81 ALA A N 1
ATOM 632 C CA . ALA A 1 81 ? -4.886 5.688 -5.195 1.00 90.75 81 ALA A CA 1
ATOM 633 C C . ALA A 1 81 ? -3.990 6.815 -4.656 1.00 90.75 81 ALA A C 1
ATOM 635 O O . ALA A 1 81 ? -3.025 6.551 -3.940 1.00 90.75 81 ALA A O 1
ATOM 636 N N . ASN A 1 82 ? -4.335 8.075 -4.938 1.00 91.25 82 ASN A N 1
ATOM 637 C CA . ASN A 1 82 ? -3.600 9.225 -4.420 1.00 91.25 82 ASN A CA 1
ATOM 638 C C . ASN A 1 82 ? -3.727 9.370 -2.891 1.00 91.25 82 ASN A C 1
ATOM 640 O O . ASN A 1 82 ? -2.732 9.634 -2.217 1.00 91.25 82 ASN A O 1
ATOM 644 N N . ALA A 1 83 ? -4.923 9.157 -2.332 1.00 91.44 83 ALA A N 1
ATOM 645 C CA . ALA A 1 83 ? -5.144 9.197 -0.885 1.00 91.44 83 ALA A CA 1
ATOM 646 C C . ALA A 1 83 ? -4.339 8.109 -0.153 1.00 91.44 83 ALA A C 1
ATOM 648 O O . ALA A 1 83 ? -3.661 8.393 0.836 1.00 91.44 83 ALA A O 1
ATOM 649 N N . LEU A 1 84 ? -4.342 6.883 -0.686 1.00 91.12 84 LEU A N 1
ATOM 650 C CA . LEU A 1 84 ? -3.557 5.769 -0.152 1.00 91.12 84 LEU A CA 1
ATOM 651 C C . LEU A 1 84 ? -2.053 6.031 -0.256 1.00 91.12 84 LEU A C 1
ATOM 653 O O . LEU A 1 84 ? -1.329 5.833 0.715 1.00 91.12 84 LEU A O 1
ATOM 657 N N . TYR A 1 85 ? -1.577 6.532 -1.397 1.00 91.44 85 TYR A N 1
ATOM 658 C CA . TYR A 1 85 ? -0.172 6.900 -1.572 1.00 91.44 85 TYR A CA 1
ATOM 659 C C . TYR A 1 85 ? 0.279 7.954 -0.552 1.00 91.44 85 TYR A C 1
ATOM 661 O O . TYR A 1 85 ? 1.325 7.798 0.077 1.00 91.44 85 TYR A O 1
ATOM 669 N N . ALA A 1 86 ? -0.519 9.005 -0.344 1.00 90.94 86 ALA A N 1
ATOM 670 C CA . ALA A 1 86 ? -0.211 10.043 0.635 1.00 90.94 86 ALA A CA 1
ATOM 671 C C . ALA A 1 86 ? -0.128 9.481 2.062 1.00 90.94 86 ALA A C 1
ATOM 673 O O . ALA A 1 86 ? 0.778 9.840 2.814 1.00 90.94 86 ALA A O 1
ATOM 674 N N . ALA A 1 87 ? -1.033 8.571 2.425 1.00 90.19 87 ALA A N 1
ATOM 675 C CA . ALA A 1 87 ? -0.997 7.906 3.722 1.00 90.19 87 ALA A CA 1
ATOM 676 C C . ALA A 1 87 ? 0.252 7.025 3.881 1.00 90.19 87 ALA A C 1
ATOM 678 O O . ALA A 1 87 ? 0.906 7.072 4.923 1.00 90.19 87 ALA A O 1
ATOM 679 N N . VAL A 1 88 ? 0.637 6.290 2.831 1.00 90.50 88 VAL A N 1
ATOM 680 C CA . VAL A 1 88 ? 1.877 5.501 2.818 1.00 90.50 88 VAL A CA 1
ATOM 681 C C . VAL A 1 88 ? 3.089 6.396 3.045 1.00 90.50 88 VAL A C 1
ATOM 683 O O . VAL A 1 88 ? 3.913 6.086 3.900 1.00 90.50 88 VAL A O 1
ATOM 686 N N . MET A 1 89 ? 3.183 7.525 2.341 1.00 89.12 89 MET A N 1
ATOM 687 C CA . MET A 1 89 ? 4.296 8.464 2.494 1.00 89.12 89 MET A CA 1
ATOM 688 C C . MET A 1 89 ? 4.399 9.030 3.914 1.00 89.12 89 MET A C 1
ATOM 690 O O . MET A 1 89 ? 5.475 8.963 4.505 1.00 89.12 89 MET A O 1
ATOM 694 N N . ARG A 1 90 ? 3.284 9.484 4.503 1.00 86.75 90 ARG A N 1
ATOM 695 C CA . ARG A 1 90 ? 3.250 9.957 5.902 1.00 86.75 90 ARG A CA 1
ATOM 696 C C . ARG A 1 90 ? 3.726 8.883 6.876 1.00 86.75 90 ARG A C 1
ATOM 698 O O . ARG A 1 90 ? 4.553 9.142 7.749 1.00 86.75 90 ARG A O 1
ATOM 705 N N . ALA A 1 91 ? 3.273 7.646 6.672 1.00 85.25 91 ALA A N 1
ATOM 706 C CA . ALA A 1 91 ? 3.700 6.527 7.493 1.00 85.25 91 ALA A CA 1
ATOM 707 C C . ALA A 1 91 ? 5.208 6.251 7.359 1.00 85.25 91 ALA A C 1
ATOM 709 O O . ALA A 1 91 ? 5.825 5.921 8.371 1.00 85.25 91 ALA A O 1
ATOM 710 N N . GLN A 1 92 ? 5.813 6.400 6.171 1.00 82.00 92 GLN A N 1
ATOM 711 C CA . GLN A 1 92 ? 7.269 6.249 5.990 1.00 82.00 92 GLN A CA 1
ATOM 712 C C . GLN A 1 92 ? 8.070 7.384 6.647 1.00 82.00 92 GLN A C 1
ATOM 714 O O . GLN A 1 92 ? 9.149 7.132 7.179 1.00 82.00 92 GLN A O 1
ATOM 719 N N . GLU A 1 93 ? 7.552 8.614 6.640 1.00 77.56 93 GLU A N 1
ATOM 720 C CA . GLU A 1 93 ? 8.212 9.800 7.216 1.00 77.56 93 GLU A CA 1
ATOM 721 C C . GLU A 1 93 ? 8.237 9.802 8.753 1.00 77.56 93 GLU A C 1
ATOM 723 O O . GLU A 1 93 ? 8.909 10.627 9.369 1.00 77.56 93 GLU A O 1
ATOM 728 N N . GLY A 1 94 ? 7.563 8.841 9.388 1.00 65.19 94 GLY A N 1
ATOM 729 C CA . GLY A 1 94 ? 7.516 8.722 10.843 1.00 65.19 94 GLY A CA 1
ATOM 730 C C . GLY A 1 94 ? 6.321 9.427 11.476 1.00 65.19 94 GLY A C 1
ATOM 731 O O . GLY A 1 94 ? 6.114 9.248 12.674 1.00 65.19 94 GLY A O 1
ATOM 732 N N . ASP A 1 95 ? 5.497 10.118 10.684 1.00 49.28 95 ASP A N 1
ATOM 733 C CA . ASP A 1 95 ? 4.213 10.684 11.102 1.00 49.28 95 ASP A CA 1
ATOM 734 C C . ASP A 1 95 ? 3.166 9.561 11.155 1.00 49.28 95 ASP A C 1
ATOM 736 O O . ASP A 1 95 ? 2.237 9.455 10.354 1.00 49.28 95 ASP A O 1
ATOM 740 N N . ALA A 1 96 ? 3.395 8.612 12.065 1.00 47.72 96 ALA A N 1
ATOM 741 C CA . ALA A 1 96 ? 2.316 7.777 12.551 1.00 47.72 96 ALA A CA 1
ATOM 742 C C . ALA A 1 96 ? 1.370 8.727 13.276 1.00 47.72 96 ALA A C 1
ATOM 744 O O . ALA A 1 96 ? 1.723 9.223 14.345 1.00 47.72 96 ALA A O 1
ATOM 745 N N . ALA A 1 97 ? 0.205 8.993 12.684 1.00 44.59 97 ALA A N 1
ATOM 746 C CA . ALA A 1 97 ? -0.897 9.592 13.412 1.00 44.59 97 ALA A CA 1
ATOM 747 C C . ALA A 1 97 ? -1.013 8.853 14.752 1.00 44.59 97 ALA A C 1
ATOM 749 O O . ALA A 1 97 ? -1.188 7.635 14.788 1.00 44.59 97 ALA A O 1
ATOM 750 N N . ASP A 1 98 ? -0.784 9.590 15.836 1.00 41.38 98 ASP A N 1
ATOM 751 C CA . ASP A 1 98 ? -0.795 9.085 17.199 1.00 41.38 98 ASP A CA 1
ATOM 752 C C . ASP A 1 98 ? -2.132 8.358 17.439 1.00 41.38 98 ASP A C 1
ATOM 754 O O . ASP A 1 98 ? -3.185 8.996 17.361 1.00 41.38 98 ASP A O 1
ATOM 758 N N . PRO A 1 99 ? -2.155 7.039 17.712 1.00 43.28 99 PRO A N 1
ATOM 759 C CA . PRO A 1 99 ? -3.406 6.336 17.968 1.00 43.28 99 PRO A CA 1
ATOM 760 C C . PRO A 1 99 ? -4.016 6.678 19.342 1.00 43.28 99 PRO A C 1
ATOM 762 O O . PRO A 1 99 ? -4.957 6.015 19.777 1.00 43.28 99 PRO A O 1
ATOM 765 N N . LYS A 1 100 ? -3.560 7.722 20.055 1.00 38.31 100 LYS A N 1
ATOM 766 C CA . LYS A 1 100 ? -4.260 8.242 21.241 1.00 38.31 100 LYS A CA 1
ATOM 767 C C . LYS A 1 100 ? -5.357 9.237 20.882 1.00 38.31 100 LYS A C 1
ATOM 769 O O . LYS A 1 100 ? -5.346 10.391 21.299 1.00 38.31 100 LYS A O 1
ATOM 774 N N . ALA A 1 101 ? -6.393 8.733 20.232 1.00 42.56 101 ALA A N 1
ATOM 775 C CA . ALA A 1 101 ? -7.710 9.347 20.296 1.00 42.56 101 ALA A CA 1
ATOM 776 C C . ALA A 1 101 ? -8.781 8.290 20.571 1.00 42.56 101 ALA A C 1
ATOM 778 O O . ALA A 1 101 ? -9.724 8.188 1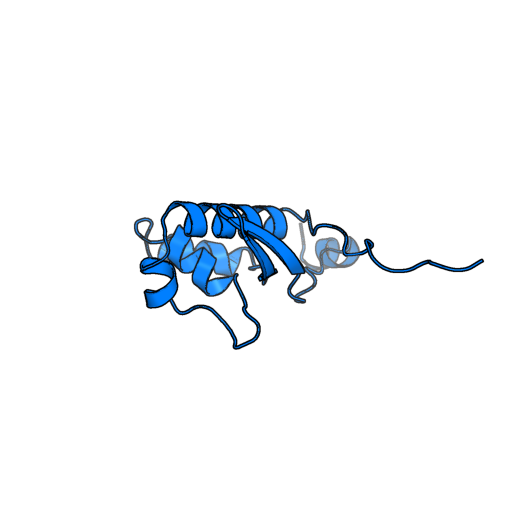9.807 1.00 42.56 101 ALA A O 1
ATOM 779 N N . THR A 1 102 ? -8.640 7.488 21.637 1.00 42.84 102 THR A N 1
ATOM 780 C CA . THR A 1 102 ? -9.759 6.902 22.413 1.00 42.84 102 THR A CA 1
ATOM 781 C C . THR A 1 102 ? -9.208 6.208 23.663 1.00 42.84 102 THR A C 1
ATOM 783 O O . THR A 1 102 ? -8.774 5.071 23.592 1.00 42.84 102 THR A O 1
ATOM 786 N N . THR A 1 103 ? -9.188 6.920 24.794 1.00 42.41 103 THR A N 1
ATOM 787 C CA . THR A 1 103 ? -9.677 6.481 26.122 1.00 42.41 103 THR A CA 1
ATOM 788 C C . THR A 1 103 ? -9.235 7.504 27.162 1.00 42.41 103 THR A C 1
ATOM 790 O O . THR A 1 103 ? -8.061 7.566 27.513 1.00 42.41 103 THR A O 1
ATOM 793 N N . SER A 1 104 ? -10.188 8.302 27.636 1.00 34.41 104 SER A N 1
ATOM 794 C CA . SER A 1 104 ? -10.470 8.457 29.066 1.00 34.41 104 SER A CA 1
ATOM 795 C C . SER A 1 104 ? -11.751 9.272 29.207 1.00 34.41 104 SER A C 1
ATOM 797 O O . SER A 1 104 ? -11.739 10.498 29.263 1.00 34.41 104 SER A O 1
ATOM 799 N N . GLY A 1 105 ? -12.876 8.558 29.216 1.00 40.88 105 GLY A N 1
ATOM 800 C CA . GLY A 1 105 ? -13.970 8.937 30.100 1.00 40.88 105 GLY A CA 1
ATOM 801 C C . GLY A 1 105 ? -13.616 8.544 31.538 1.00 40.88 105 GLY A C 1
ATOM 802 O O . GLY A 1 105 ? -12.729 7.713 31.742 1.00 40.88 105 GLY A O 1
ATOM 803 N N . THR A 1 106 ? -14.363 9.111 32.492 1.00 37.59 106 THR A N 1
ATOM 804 C CA . THR A 1 106 ? -14.298 8.939 33.963 1.00 37.59 106 THR A CA 1
ATOM 805 C C . THR A 1 106 ? -13.011 9.475 34.611 1.00 37.59 106 THR A C 1
ATOM 807 O O . THR A 1 106 ? -11.919 9.054 34.261 1.00 37.59 106 THR A O 1
ATOM 810 N N . ASN A 1 107 ? -13.041 10.411 35.563 1.00 38.78 107 ASN A N 1
ATO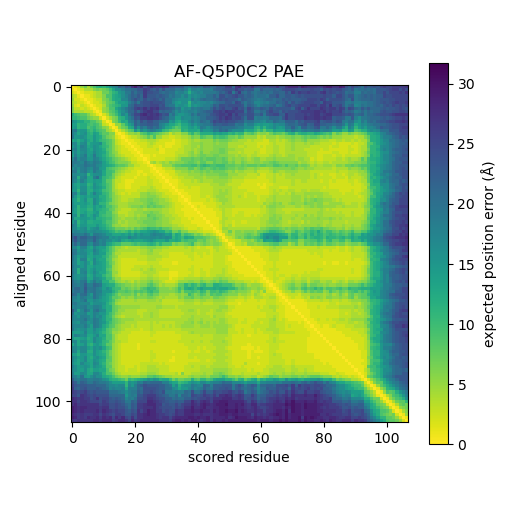M 811 C CA . ASN A 1 107 ? -14.059 10.771 36.555 1.00 38.78 107 ASN A CA 1
ATOM 812 C C . ASN A 1 107 ? -13.802 12.200 37.060 1.00 38.78 107 ASN A C 1
ATOM 814 O O . ASN A 1 107 ? -12.609 12.581 37.094 1.00 38.78 107 ASN A O 1
#

Solvent-accessible surface area (backbone atoms only — not comparable to full-atom values): 6536 Å² total; per-residue (Å²): 139,57,73,68,62,43,50,73,71,64,60,63,79,72,86,62,58,39,68,44,83,43,71,48,94,98,44,75,50,78,36,31,34,43,70,72,54,70,70,56,52,52,51,45,54,73,75,38,74,94,51,35,68,35,48,50,40,19,72,22,41,29,51,100,92,42,68,44,47,57,73,57,42,64,67,44,55,71,70,51,48,50,44,50,44,53,51,51,51,37,47,65,75,65,58,56,65,72,83,85,82,81,86,80,80,86,133

Radius of gyration: 15.99 Å; Cα contacts (8 Å, |Δi|>4): 116; chains: 1; bounding box: 46×21×51 Å